Protein AF-A0A550HAM5-F1 (afdb_monomer_lite)

Structure (mmCIF, N/CA/C/O backbone):
data_AF-A0A550HAM5-F1
#
_entry.id   AF-A0A550HAM5-F1
#
loop_
_atom_site.group_PDB
_atom_site.id
_atom_site.type_symbol
_atom_site.label_atom_id
_atom_site.label_alt_id
_atom_site.label_comp_id
_atom_site.label_asym_id
_atom_site.label_entity_id
_atom_site.label_seq_id
_atom_site.pdbx_PDB_ins_code
_atom_site.Cartn_x
_atom_site.Cartn_y
_atom_site.Cartn_z
_atom_site.occupancy
_atom_site.B_iso_or_equiv
_atom_site.auth_seq_id
_atom_site.auth_comp_id
_atom_site.auth_asym_id
_atom_site.auth_atom_id
_atom_site.pdbx_PDB_model_num
ATOM 1 N N . ASP A 1 1 ? 0.095 -6.102 -20.466 1.00 39.12 1 ASP A N 1
ATOM 2 C CA . ASP A 1 1 ? 0.837 -4.865 -20.123 1.00 39.12 1 ASP A CA 1
ATOM 3 C C . ASP A 1 1 ? 0.202 -3.993 -19.036 1.00 39.12 1 ASP A C 1
ATOM 5 O O . ASP A 1 1 ? 0.813 -3.013 -18.626 1.00 39.12 1 ASP A O 1
ATOM 9 N N . GLY A 1 2 ? -0.967 -4.353 -18.487 1.00 44.50 2 GLY A N 1
ATOM 10 C CA . GLY A 1 2 ? -1.570 -3.645 -17.351 1.00 44.50 2 GLY A CA 1
ATOM 11 C C . GLY A 1 2 ? -0.933 -4.032 -16.016 1.00 44.50 2 GLY A C 1
ATOM 12 O O . GLY A 1 2 ? -1.444 -4.898 -15.316 1.00 44.50 2 GLY A O 1
ATOM 13 N N . GLY A 1 3 ? 0.204 -3.428 -15.676 1.00 56.19 3 GLY A N 1
ATOM 14 C CA . GLY A 1 3 ? 0.711 -3.437 -14.301 1.00 56.19 3 GLY A CA 1
ATOM 15 C C . GLY A 1 3 ? 0.000 -2.377 -13.459 1.00 56.19 3 GLY A C 1
ATOM 16 O O . GLY A 1 3 ? -0.389 -1.339 -13.988 1.00 56.19 3 GLY A O 1
ATOM 17 N N . CYS A 1 4 ? -0.141 -2.606 -12.151 1.00 55.84 4 CYS A N 1
ATOM 18 C CA . CYS A 1 4 ? -0.616 -1.568 -11.237 1.00 55.84 4 CYS A CA 1
ATOM 19 C C . CYS A 1 4 ? 0.312 -0.334 -11.329 1.00 55.84 4 CYS A C 1
ATOM 21 O O . CYS A 1 4 ? 1.520 -0.494 -11.116 1.00 55.84 4 CYS A O 1
ATOM 23 N N . PRO A 1 5 ? -0.197 0.875 -11.646 1.00 61.03 5 PRO A N 1
ATOM 24 C CA . PRO A 1 5 ? 0.630 2.072 -11.793 1.00 61.03 5 PRO A CA 1
ATOM 25 C C . PRO A 1 5 ? 1.469 2.375 -10.552 1.00 61.03 5 PRO A C 1
ATOM 27 O O . PRO A 1 5 ? 2.605 2.812 -10.696 1.00 61.03 5 PRO A O 1
ATOM 30 N N . SER A 1 6 ? 0.972 2.070 -9.348 1.00 59.72 6 SER A N 1
ATOM 31 C CA . SER A 1 6 ? 1.738 2.253 -8.110 1.00 59.72 6 SER A CA 1
ATOM 32 C C . SER A 1 6 ? 2.991 1.373 -8.068 1.00 59.72 6 SER A C 1
ATOM 34 O O . SER A 1 6 ? 4.067 1.864 -7.750 1.00 59.72 6 SER A O 1
ATOM 36 N N . ALA A 1 7 ? 2.899 0.108 -8.486 1.00 58.72 7 ALA A N 1
ATOM 37 C CA . ALA A 1 7 ? 4.030 -0.823 -8.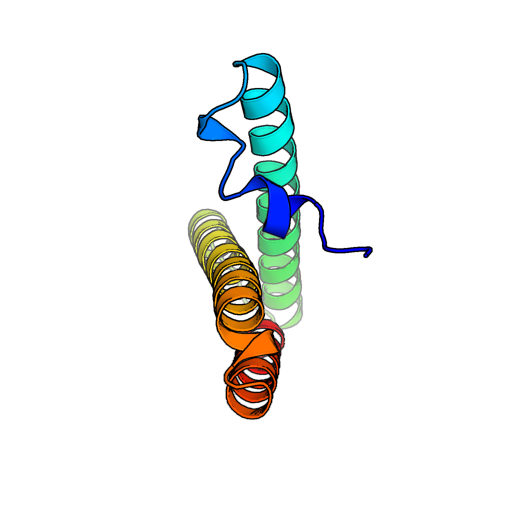502 1.00 58.72 7 ALA A CA 1
ATOM 38 C C . ALA A 1 7 ? 5.055 -0.537 -9.616 1.00 58.72 7 ALA A C 1
ATOM 40 O O . ALA A 1 7 ? 6.192 -0.994 -9.535 1.00 58.72 7 ALA A O 1
ATOM 41 N N . SER A 1 8 ? 4.668 0.177 -10.676 1.00 64.31 8 SER A N 1
ATOM 42 C CA . SER A 1 8 ? 5.589 0.577 -11.752 1.00 64.31 8 SER A CA 1
ATOM 43 C C . SER A 1 8 ? 6.189 1.967 -11.526 1.00 64.31 8 SER A C 1
ATOM 45 O O . SER A 1 8 ? 7.333 2.195 -11.895 1.00 64.31 8 SER A O 1
ATOM 47 N N . LEU A 1 9 ? 5.445 2.889 -10.908 1.00 66.94 9 LEU A N 1
ATOM 48 C CA . LEU A 1 9 ? 5.918 4.245 -10.622 1.00 66.94 9 LEU A CA 1
ATOM 49 C C . LEU A 1 9 ? 6.742 4.330 -9.339 1.00 66.94 9 LEU A C 1
ATOM 51 O O . LEU A 1 9 ? 7.524 5.264 -9.219 1.00 66.94 9 LEU A O 1
ATOM 55 N N . VAL A 1 10 ? 6.629 3.379 -8.406 1.00 72.06 10 VAL A N 1
ATOM 56 C CA . VAL A 1 10 ? 7.394 3.410 -7.145 1.00 72.06 10 VAL A CA 1
ATOM 57 C C . VAL A 1 10 ? 8.905 3.576 -7.356 1.00 72.06 10 VAL A C 1
ATOM 59 O O . VAL A 1 10 ? 9.559 4.258 -6.572 1.00 72.06 10 VAL A O 1
ATOM 62 N N . THR A 1 11 ? 9.466 3.014 -8.432 1.00 72.38 11 THR A N 1
ATOM 63 C CA . THR A 1 11 ? 10.902 3.105 -8.738 1.00 72.38 11 THR A CA 1
ATOM 64 C C . THR A 1 11 ? 11.315 4.402 -9.425 1.00 72.38 11 THR A C 1
ATOM 66 O O . THR A 1 11 ? 12.478 4.791 -9.320 1.00 72.38 11 THR A O 1
ATOM 69 N N . ASP A 1 12 ? 10.392 5.071 -10.119 1.00 77.62 12 ASP A N 1
ATOM 70 C CA . ASP A 1 12 ? 10.705 6.216 -10.981 1.00 77.62 12 ASP A CA 1
ATOM 71 C C . ASP A 1 12 ? 10.091 7.537 -10.507 1.00 77.62 12 ASP A C 1
ATOM 73 O O . ASP A 1 12 ? 10.600 8.595 -10.869 1.00 77.62 12 ASP A O 1
ATOM 77 N N . ALA A 1 13 ? 9.072 7.520 -9.642 1.00 76.50 13 ALA A N 1
ATOM 78 C CA . ALA A 1 13 ? 8.373 8.713 -9.157 1.00 76.50 13 ALA A CA 1
ATOM 79 C C . ALA A 1 13 ? 9.342 9.775 -8.609 1.00 76.50 13 ALA A C 1
ATOM 81 O O . ALA A 1 13 ? 9.231 10.945 -8.969 1.00 76.50 13 ALA A O 1
ATOM 82 N N . GLY A 1 14 ? 10.351 9.367 -7.829 1.00 76.81 14 GLY A N 1
ATOM 83 C CA . GLY A 1 14 ? 11.366 10.272 -7.271 1.00 76.81 14 GLY A CA 1
ATOM 84 C C . GLY A 1 14 ? 12.319 10.902 -8.299 1.00 76.81 14 GLY A C 1
ATOM 85 O O . GLY A 1 14 ? 13.031 11.845 -7.970 1.00 76.81 14 GLY A O 1
ATOM 86 N N . ARG A 1 15 ? 12.343 10.404 -9.542 1.00 82.38 15 ARG A N 1
ATOM 87 C CA . ARG A 1 15 ? 13.129 10.961 -10.659 1.00 82.38 15 ARG A CA 1
ATOM 88 C C . ARG A 1 15 ? 12.321 11.932 -11.523 1.00 82.38 15 ARG A C 1
ATOM 90 O O . ARG A 1 15 ? 12.883 12.559 -12.419 1.00 82.38 15 ARG A O 1
ATOM 97 N N . HIS A 1 16 ? 11.017 12.043 -11.277 1.00 85.00 16 HIS A N 1
ATOM 98 C CA . HIS A 1 16 ? 10.122 12.946 -11.991 1.00 85.00 16 HIS A CA 1
ATOM 99 C C . HIS A 1 16 ? 9.953 14.284 -11.256 1.00 85.00 16 HIS A C 1
ATOM 101 O O . HIS A 1 16 ? 10.477 14.491 -10.160 1.00 85.00 16 HIS A O 1
ATOM 107 N N . SER A 1 17 ? 9.233 15.216 -11.889 1.00 86.94 17 SER A N 1
ATOM 108 C CA . SER A 1 17 ? 8.960 16.546 -11.339 1.00 86.94 17 SER A CA 1
ATOM 109 C C . SER A 1 17 ? 8.199 16.485 -10.011 1.00 86.94 17 SER A C 1
ATOM 111 O O . SER A 1 17 ? 7.494 15.517 -9.725 1.00 86.94 17 SER A O 1
ATOM 113 N N . GLU A 1 18 ? 8.275 17.564 -9.229 1.00 89.19 18 GLU A N 1
ATOM 114 C CA . GLU A 1 18 ? 7.532 17.699 -7.968 1.00 89.19 18 GLU A CA 1
ATOM 115 C C . GLU A 1 18 ? 6.028 17.453 -8.145 1.00 89.19 18 GLU A C 1
ATO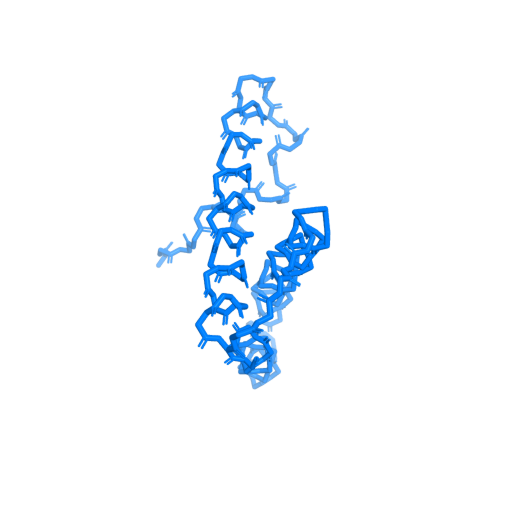M 117 O O . GLU A 1 18 ? 5.406 16.806 -7.312 1.00 89.19 18 GLU A O 1
ATOM 122 N N . ALA A 1 19 ? 5.441 17.892 -9.264 1.00 88.50 19 ALA A N 1
ATOM 123 C CA . ALA A 1 19 ? 4.032 17.644 -9.564 1.00 88.50 19 ALA A CA 1
ATOM 124 C C . ALA A 1 19 ? 3.700 16.141 -9.644 1.00 88.50 19 ALA A C 1
ATOM 126 O O . ALA A 1 19 ? 2.672 15.707 -9.125 1.00 88.50 19 ALA A O 1
ATOM 127 N N . VAL A 1 20 ? 4.580 15.337 -10.251 1.00 87.00 20 VAL A N 1
ATOM 128 C CA . VAL A 1 20 ? 4.413 13.877 -10.326 1.00 87.00 20 VAL A CA 1
ATOM 129 C C . VAL A 1 20 ? 4.617 13.238 -8.954 1.00 87.00 20 VAL A C 1
ATOM 131 O O . VAL A 1 20 ? 3.842 12.364 -8.571 1.00 87.00 20 VAL A O 1
ATOM 134 N N . GLN A 1 21 ? 5.614 13.693 -8.191 1.00 85.38 21 GLN A N 1
ATOM 135 C CA . GLN A 1 21 ? 5.851 13.202 -6.831 1.00 85.38 21 GLN A CA 1
ATOM 136 C C . GLN A 1 21 ? 4.669 13.496 -5.904 1.00 85.38 21 GLN A C 1
ATOM 138 O O . GLN A 1 21 ? 4.272 12.621 -5.139 1.00 85.38 21 GLN A O 1
ATOM 143 N N . ASN A 1 22 ? 4.058 14.676 -6.020 1.00 88.88 22 ASN A N 1
ATOM 144 C CA . ASN A 1 22 ? 2.877 15.054 -5.249 1.00 88.88 22 ASN A CA 1
ATOM 145 C C . ASN A 1 22 ? 1.672 14.171 -5.585 1.00 88.88 22 ASN A C 1
ATOM 147 O O . ASN A 1 22 ? 1.053 13.623 -4.676 1.00 88.88 22 ASN A O 1
ATOM 151 N N . ALA A 1 23 ? 1.378 13.966 -6.873 1.00 90.12 23 ALA A N 1
ATOM 152 C CA . ALA A 1 23 ? 0.291 13.080 -7.293 1.00 90.12 23 ALA A CA 1
ATOM 153 C C . ALA A 1 23 ? 0.523 11.626 -6.838 1.00 90.12 23 ALA A C 1
ATOM 155 O O . ALA A 1 23 ? -0.400 10.937 -6.405 1.00 90.12 23 ALA A O 1
ATOM 156 N N . TYR A 1 24 ? 1.773 11.155 -6.892 1.00 87.94 24 TYR A N 1
ATOM 157 C CA . TYR A 1 24 ? 2.130 9.831 -6.389 1.00 87.94 24 TYR A CA 1
ATOM 158 C C . TYR A 1 24 ? 1.962 9.733 -4.866 1.00 87.94 24 TYR A C 1
ATOM 160 O O . TYR A 1 24 ? 1.384 8.764 -4.371 1.00 87.94 24 TYR A O 1
ATOM 168 N N . ALA A 1 25 ? 2.420 10.743 -4.122 1.00 91.94 25 ALA A N 1
ATOM 169 C CA . ALA A 1 25 ? 2.270 10.809 -2.674 1.00 91.94 25 ALA A CA 1
ATOM 170 C C . ALA A 1 25 ? 0.792 10.817 -2.259 1.00 91.94 25 ALA A C 1
ATOM 172 O O . ALA A 1 25 ? 0.430 10.107 -1.323 1.00 91.94 25 ALA A O 1
ATOM 173 N N . GLU A 1 26 ? -0.066 11.544 -2.975 1.00 93.50 26 GLU A N 1
ATOM 174 C CA . GLU A 1 26 ? -1.516 11.534 -2.762 1.00 93.50 26 GLU A CA 1
ATOM 175 C C . GLU A 1 26 ? -2.098 10.124 -2.934 1.00 93.50 26 GLU A C 1
ATOM 177 O O . GLU A 1 26 ? -2.797 9.630 -2.049 1.00 93.50 26 GLU A O 1
ATOM 182 N N . GLY A 1 27 ? -1.733 9.426 -4.014 1.00 92.19 27 GLY A N 1
ATOM 183 C CA . GLY A 1 27 ? -2.149 8.039 -4.231 1.00 92.19 27 GLY A CA 1
ATOM 184 C C . GLY A 1 27 ? -1.696 7.100 -3.107 1.00 92.19 27 GLY A C 1
ATOM 185 O O . GLY A 1 27 ? -2.486 6.296 -2.611 1.00 92.19 27 GLY A O 1
ATOM 186 N N . VAL A 1 28 ? -0.444 7.231 -2.653 1.00 94.56 28 VAL A N 1
ATOM 187 C CA . VAL A 1 28 ? 0.089 6.469 -1.513 1.00 94.56 28 VAL A CA 1
ATOM 188 C C . VAL A 1 28 ? -0.697 6.769 -0.232 1.00 94.56 28 VAL A C 1
ATOM 190 O O . VAL A 1 28 ? -1.086 5.838 0.468 1.00 94.56 28 VAL A O 1
ATOM 193 N N . GLN A 1 29 ? -0.992 8.036 0.070 1.00 96.56 29 GLN A N 1
ATOM 194 C CA . GLN A 1 29 ? -1.815 8.398 1.231 1.00 96.56 29 GLN A CA 1
ATOM 195 C C . GLN A 1 29 ? -3.240 7.841 1.135 1.00 96.56 29 GLN A C 1
ATOM 197 O O . GLN A 1 29 ? -3.790 7.425 2.156 1.00 96.56 29 GLN A O 1
ATOM 202 N N . GLY A 1 30 ? -3.809 7.771 -0.071 1.00 96.38 30 GLY A N 1
ATOM 203 C CA . GLY A 1 30 ? -5.104 7.141 -0.326 1.00 96.38 30 GLY A CA 1
ATOM 204 C C . GLY A 1 30 ? -5.124 5.664 0.074 1.00 96.38 30 GLY A C 1
ATOM 205 O O . GLY A 1 30 ? -5.980 5.257 0.859 1.00 96.38 30 GLY A O 1
ATOM 206 N N . TYR A 1 31 ? -4.139 4.876 -0.379 1.00 95.25 31 TYR A N 1
ATOM 207 C CA . TYR A 1 31 ? -4.008 3.467 0.024 1.00 95.25 31 TYR A CA 1
ATOM 208 C C . TYR A 1 31 ? -3.855 3.313 1.536 1.00 95.25 31 TYR A C 1
ATOM 210 O O . TYR A 1 31 ? -4.520 2.484 2.151 1.00 95.25 31 TYR A O 1
ATOM 218 N N . LEU A 1 32 ? -2.994 4.129 2.143 1.00 97.38 32 LEU A N 1
ATOM 219 C CA . LEU A 1 32 ? -2.690 4.020 3.565 1.00 97.38 32 LEU A CA 1
ATOM 220 C C . LEU A 1 32 ? -3.889 4.387 4.443 1.00 97.38 32 LEU A C 1
ATOM 222 O O . LEU A 1 32 ? -4.122 3.734 5.455 1.00 97.38 32 LEU A O 1
ATOM 226 N N . THR A 1 33 ? -4.657 5.400 4.039 1.00 98.06 33 THR A N 1
ATOM 227 C CA . THR A 1 33 ? -5.916 5.769 4.698 1.00 98.06 33 THR A CA 1
ATOM 228 C C . THR A 1 33 ? -6.941 4.645 4.578 1.00 98.06 33 THR A C 1
ATOM 230 O O . THR A 1 33 ? -7.541 4.268 5.579 1.00 98.06 33 THR A O 1
ATOM 233 N N . GLY A 1 34 ? -7.102 4.076 3.378 1.00 97.38 34 GLY A N 1
ATOM 234 C CA . GLY A 1 34 ? -8.027 2.968 3.141 1.00 97.38 34 GLY A CA 1
ATOM 235 C C . GLY A 1 34 ? -7.697 1.742 3.991 1.00 97.38 34 GLY A C 1
ATOM 236 O O . GLY A 1 34 ? -8.547 1.267 4.733 1.00 97.38 34 GLY A O 1
ATOM 237 N N . PHE A 1 35 ? -6.449 1.269 3.957 1.00 97.12 35 PHE A N 1
ATOM 238 C CA . PHE A 1 35 ? -6.028 0.106 4.746 1.00 97.12 35 PHE A CA 1
ATOM 239 C C . PHE A 1 35 ? -6.149 0.337 6.254 1.00 97.12 35 PHE A C 1
ATOM 241 O O . PHE A 1 35 ? -6.615 -0.545 6.967 1.00 97.12 35 PHE A O 1
ATOM 248 N N . ALA A 1 36 ? -5.771 1.520 6.752 1.00 98.00 36 ALA A N 1
ATOM 249 C CA . ALA A 1 36 ? -5.908 1.829 8.173 1.00 98.00 36 ALA A CA 1
ATOM 250 C C . ALA A 1 36 ? -7.379 1.798 8.620 1.00 98.00 36 ALA A C 1
ATOM 252 O O . ALA A 1 36 ? -7.679 1.209 9.656 1.00 98.00 36 ALA A O 1
ATOM 253 N N . ALA A 1 37 ? -8.291 2.364 7.822 1.00 97.94 37 ALA A N 1
ATOM 254 C CA . ALA A 1 37 ? -9.724 2.339 8.111 1.00 97.94 37 ALA A CA 1
ATOM 255 C C . ALA A 1 37 ? -10.288 0.909 8.126 1.00 97.94 37 ALA A C 1
ATOM 257 O O . ALA A 1 37 ? -11.070 0.570 9.010 1.00 97.94 37 ALA A O 1
ATOM 258 N N . GLU A 1 38 ? -9.861 0.054 7.194 1.00 97.19 38 GLU A N 1
ATOM 259 C CA . GLU A 1 38 ? -10.267 -1.356 7.165 1.00 97.19 38 GLU A CA 1
ATOM 260 C C . GLU A 1 38 ? -9.779 -2.119 8.405 1.00 97.19 38 GLU A C 1
ATOM 262 O O . GLU A 1 38 ? -10.574 -2.817 9.031 1.00 97.19 38 GLU A O 1
ATOM 267 N N . PHE A 1 39 ? -8.524 -1.925 8.831 1.00 97.06 39 PHE A N 1
ATOM 268 C CA . PHE A 1 39 ? -8.009 -2.549 10.057 1.00 97.06 39 PHE A CA 1
ATOM 269 C C . PHE A 1 39 ? -8.750 -2.093 11.316 1.00 97.06 39 PHE A C 1
ATOM 271 O O . PHE A 1 39 ? -8.948 -2.885 12.237 1.00 97.06 39 PHE A O 1
ATOM 278 N N . GLN A 1 40 ? -9.151 -0.822 11.379 1.00 97.44 40 GLN A N 1
ATOM 279 C CA . GLN A 1 40 ? -9.957 -0.316 12.490 1.00 97.44 40 GLN A CA 1
ATOM 280 C C . GLN A 1 40 ? -11.381 -0.875 12.458 1.00 97.44 40 GLN A C 1
ATOM 282 O O . GLN A 1 40 ? -11.885 -1.293 13.495 1.00 97.44 40 GLN A O 1
ATOM 287 N N . ARG A 1 41 ? -12.008 -0.969 11.280 1.00 96.94 41 ARG A N 1
ATOM 288 C CA . ARG A 1 41 ? -13.337 -1.579 11.148 1.00 96.94 41 ARG A CA 1
ATOM 289 C C . ARG A 1 41 ? -13.324 -3.045 11.582 1.00 96.94 41 ARG A C 1
ATOM 291 O O . ARG A 1 41 ? -14.160 -3.460 12.375 1.00 96.94 41 ARG A O 1
ATOM 298 N N . GLU A 1 42 ? -12.353 -3.819 11.103 1.00 96.38 42 GLU A N 1
ATOM 299 C CA . GLU A 1 42 ? -12.186 -5.225 11.486 1.00 96.38 42 GLU A CA 1
ATOM 300 C C . GLU A 1 42 ? -11.968 -5.376 12.999 1.00 96.38 42 GLU A C 1
ATOM 302 O O . GLU A 1 42 ? -12.468 -6.314 13.626 1.00 96.38 42 GLU A O 1
ATOM 307 N N . ALA A 1 43 ? -11.242 -4.429 13.596 1.00 96.75 43 ALA A N 1
ATOM 308 C CA . ALA A 1 43 ? -11.021 -4.392 15.027 1.00 96.75 43 ALA A CA 1
ATOM 309 C C . ALA A 1 43 ? -12.312 -4.213 15.826 1.00 96.75 43 ALA A C 1
ATOM 311 O O . ALA A 1 43 ? -12.612 -4.994 16.736 1.00 96.75 43 ALA A O 1
ATOM 312 N N . GLU A 1 44 ? -13.102 -3.221 15.430 1.00 96.94 44 GLU A N 1
ATOM 313 C CA . GLU A 1 44 ? -14.402 -2.929 16.023 1.00 96.94 44 GLU A CA 1
ATOM 314 C C . GLU A 1 44 ? -15.366 -4.116 15.876 1.00 96.94 44 GLU A C 1
ATOM 316 O O . GLU A 1 44 ? -16.020 -4.500 16.847 1.00 96.94 44 GLU A O 1
ATOM 321 N N . GLU A 1 45 ? -15.406 -4.759 14.702 1.00 96.94 45 GLU A N 1
ATOM 322 C CA . GLU A 1 45 ? -16.212 -5.964 14.441 1.00 96.94 45 GLU A CA 1
ATOM 323 C C . GLU A 1 45 ? -15.848 -7.127 15.382 1.00 96.9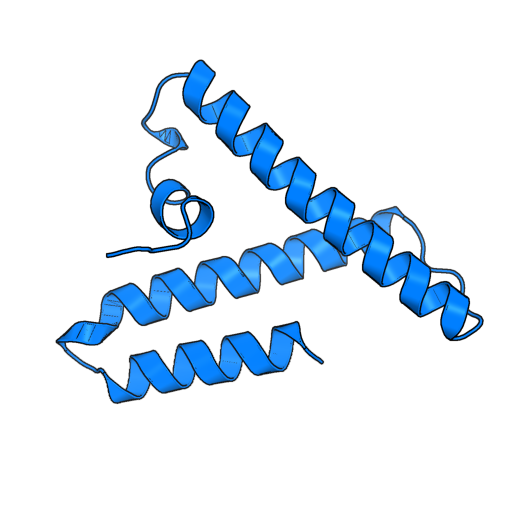4 45 GLU A C 1
ATOM 325 O O . GLU A 1 45 ? -16.717 -7.893 15.806 1.00 96.94 45 GLU A O 1
ATOM 330 N N . LYS A 1 46 ? -14.570 -7.237 15.759 1.00 96.56 46 LYS A N 1
ATOM 331 C CA . LYS A 1 46 ? -14.052 -8.224 16.721 1.00 96.56 46 LYS A CA 1
ATOM 332 C C . LYS A 1 46 ? -14.175 -7.772 18.184 1.00 96.56 46 LYS A C 1
ATOM 334 O O . LYS A 1 46 ? -13.738 -8.494 19.082 1.00 96.56 46 LYS A O 1
ATOM 339 N N . GLY A 1 47 ? -14.778 -6.611 18.444 1.00 96.88 47 GLY A N 1
ATOM 340 C CA . GLY A 1 47 ? -14.999 -6.075 19.786 1.00 96.88 47 GLY A CA 1
ATOM 341 C C . GLY A 1 47 ? -13.742 -5.511 20.451 1.00 96.88 47 GLY A C 1
ATOM 342 O O . GLY A 1 47 ? -13.675 -5.478 21.680 1.00 96.88 47 GLY A O 1
ATOM 343 N N . HIS A 1 48 ? -12.746 -5.093 19.668 1.00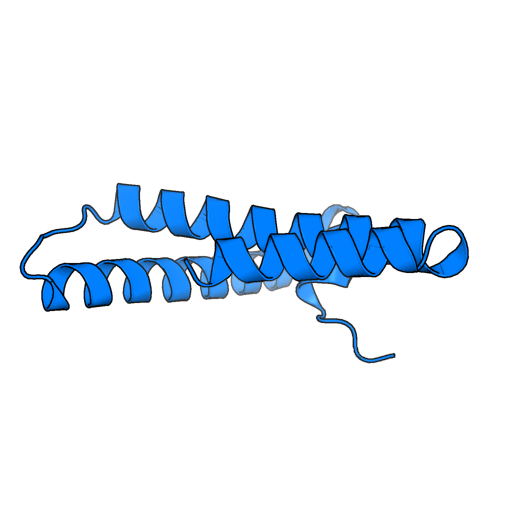 94.94 48 HIS A N 1
ATOM 344 C CA . HIS A 1 48 ? -11.548 -4.429 20.171 1.00 94.94 48 HIS A CA 1
ATOM 345 C C . HIS A 1 48 ? -11.361 -3.039 19.560 1.00 94.94 48 HIS A C 1
ATOM 347 O O . HIS A 1 48 ? -11.845 -2.737 18.477 1.00 94.94 48 HIS A O 1
ATOM 353 N N . GLU A 1 49 ? -10.630 -2.181 20.263 1.00 95.06 49 GLU A N 1
ATOM 354 C CA . GLU A 1 49 ? -10.221 -0.877 19.747 1.00 95.06 49 GLU A CA 1
ATOM 355 C C . GLU A 1 49 ? -8.811 -0.995 19.160 1.00 95.06 49 GLU A C 1
ATOM 357 O O . GLU A 1 49 ? -7.923 -1.599 19.770 1.00 95.06 49 GLU A O 1
ATOM 362 N N . LEU A 1 50 ? -8.603 -0.449 17.961 1.00 97.12 50 LEU A N 1
ATOM 363 C CA . LEU A 1 50 ? -7.285 -0.352 17.342 1.00 97.12 50 LEU A CA 1
ATOM 364 C C . LEU A 1 50 ? -6.870 1.114 17.274 1.00 97.12 50 LEU A C 1
ATOM 366 O O . LEU A 1 50 ? -7.503 1.919 16.585 1.00 97.12 50 LEU A O 1
ATOM 370 N N . ASP A 1 51 ? -5.778 1.432 17.970 1.00 97.94 51 ASP A N 1
ATOM 371 C CA . ASP A 1 51 ? -5.180 2.763 17.952 1.00 97.94 51 ASP A CA 1
ATOM 372 C C . ASP A 1 51 ? -4.926 3.226 16.500 1.00 97.94 51 ASP A C 1
ATOM 374 O O . ASP A 1 51 ? -4.323 2.480 15.717 1.00 97.94 51 ASP A O 1
ATOM 378 N N . PRO A 1 52 ? -5.356 4.443 16.112 1.00 97.38 52 PRO A N 1
ATOM 379 C CA . PRO A 1 52 ? -5.162 4.946 14.756 1.00 97.38 52 PRO A CA 1
ATOM 380 C C . PRO A 1 52 ? -3.702 4.945 14.285 1.00 97.38 52 PRO A C 1
ATOM 382 O O . PRO A 1 52 ? -3.448 4.718 13.100 1.00 97.38 52 PRO A O 1
ATOM 385 N N . ALA A 1 53 ? -2.729 5.186 15.175 1.00 97.81 53 ALA A N 1
ATOM 386 C CA . ALA A 1 53 ? -1.318 5.174 14.789 1.00 97.81 53 ALA A CA 1
ATOM 387 C C . ALA A 1 53 ? -0.836 3.745 14.498 1.00 97.81 53 ALA A C 1
ATOM 389 O O . ALA A 1 53 ? -0.154 3.514 13.497 1.00 97.81 53 ALA A O 1
ATOM 390 N N . GLU A 1 54 ? -1.263 2.772 15.302 1.00 97.88 54 GLU A N 1
ATOM 391 C CA . GLU A 1 54 ? -1.024 1.353 15.036 1.00 97.88 54 GLU A CA 1
ATOM 392 C C . GLU A 1 54 ? -1.684 0.885 13.725 1.00 97.88 54 GLU A C 1
ATOM 394 O O . GLU A 1 54 ? -1.029 0.248 12.895 1.00 97.88 54 GLU A O 1
ATOM 399 N N . ALA A 1 55 ? -2.940 1.261 13.464 1.00 97.75 55 ALA A N 1
ATOM 400 C CA . ALA A 1 55 ? -3.607 0.972 12.190 1.00 97.75 55 ALA A CA 1
ATOM 401 C C . ALA A 1 55 ? -2.831 1.559 10.998 1.00 97.75 55 ALA A C 1
ATOM 403 O O . ALA A 1 55 ? -2.631 0.905 9.969 1.00 97.75 55 ALA A O 1
ATOM 404 N N . ARG A 1 56 ? -2.315 2.783 11.162 1.00 98.00 56 ARG A N 1
ATOM 405 C CA . ARG A 1 56 ? -1.489 3.460 10.160 1.00 98.00 56 ARG A CA 1
ATOM 406 C C . ARG A 1 56 ? -0.155 2.747 9.929 1.00 98.00 56 ARG A C 1
ATOM 408 O O . ARG A 1 56 ? 0.282 2.685 8.778 1.00 98.00 56 ARG A O 1
ATOM 415 N N . HIS A 1 57 ? 0.483 2.202 10.966 1.00 97.94 57 HIS A N 1
ATOM 416 C CA . HIS A 1 57 ? 1.701 1.396 10.829 1.00 97.94 57 HIS A CA 1
ATOM 417 C C . HIS A 1 57 ? 1.443 0.096 10.066 1.00 97.94 57 HIS A C 1
ATOM 419 O O . HIS A 1 57 ? 2.191 -0.225 9.138 1.00 97.94 57 HIS A O 1
ATOM 425 N N . ARG A 1 58 ? 0.355 -0.614 10.389 1.00 96.94 58 ARG A N 1
ATOM 426 C CA . ARG A 1 58 ? -0.052 -1.829 9.666 1.00 96.94 58 ARG A CA 1
ATOM 427 C C . ARG A 1 58 ? -0.324 -1.545 8.194 1.00 96.94 58 ARG A C 1
ATOM 429 O O . ARG A 1 58 ? 0.146 -2.286 7.337 1.00 96.94 58 ARG A O 1
ATOM 436 N N . ALA A 1 59 ? -0.976 -0.424 7.887 1.00 96.81 59 ALA A N 1
ATOM 437 C CA . ALA A 1 59 ? -1.206 0.011 6.512 1.00 96.81 59 ALA A CA 1
ATOM 438 C C . ALA A 1 59 ? 0.100 0.244 5.733 1.00 96.81 59 ALA A C 1
ATOM 440 O O . ALA A 1 59 ? 0.212 -0.174 4.580 1.00 96.81 59 ALA A O 1
ATOM 441 N N . VAL A 1 60 ? 1.105 0.883 6.353 1.00 96.88 60 VAL A N 1
ATOM 442 C CA . VAL A 1 60 ? 2.429 1.085 5.726 1.00 96.88 60 VAL A CA 1
ATOM 443 C C . VAL A 1 60 ? 3.107 -0.244 5.456 1.00 96.88 60 VAL A C 1
ATOM 445 O O . VAL A 1 60 ? 3.636 -0.442 4.361 1.00 96.88 60 VAL A O 1
ATOM 448 N N . ARG A 1 61 ? 3.084 -1.147 6.438 1.00 95.94 61 ARG A N 1
ATOM 449 C CA . ARG A 1 61 ? 3.661 -2.481 6.307 1.00 95.94 61 ARG A CA 1
ATOM 450 C C . ARG A 1 61 ? 3.018 -3.245 5.149 1.00 95.94 61 ARG A C 1
ATOM 452 O O . ARG A 1 61 ? 3.743 -3.647 4.245 1.00 95.94 61 ARG A O 1
ATOM 459 N N . LEU A 1 62 ? 1.687 -3.333 5.125 1.00 95.00 62 LEU A N 1
ATOM 460 C CA . LEU A 1 62 ? 0.931 -4.027 4.082 1.00 95.00 62 LEU A CA 1
ATOM 461 C C . LEU A 1 62 ? 1.247 -3.473 2.685 1.00 95.00 62 LEU A C 1
ATOM 463 O O . LEU A 1 62 ? 1.608 -4.224 1.781 1.00 95.00 62 LEU A O 1
ATOM 467 N N . LEU A 1 63 ? 1.178 -2.148 2.505 1.00 93.50 63 LEU A N 1
ATOM 468 C CA . LEU A 1 63 ? 1.477 -1.532 1.210 1.00 93.50 63 LEU A CA 1
ATOM 469 C C . LEU A 1 63 ? 2.923 -1.812 0.768 1.00 93.50 63 LEU A C 1
ATOM 471 O O . LEU A 1 63 ? 3.166 -2.092 -0.406 1.00 93.50 63 LEU A O 1
ATOM 475 N N . SER A 1 64 ? 3.875 -1.752 1.701 1.00 93.00 64 SER A N 1
ATOM 476 C CA . SER A 1 64 ? 5.292 -2.009 1.420 1.00 93.00 64 SER A CA 1
ATOM 477 C C . SER A 1 64 ? 5.536 -3.463 1.015 1.00 93.00 64 SER A C 1
ATOM 479 O O . SER A 1 64 ? 6.256 -3.710 0.048 1.00 93.00 64 SER A O 1
ATOM 481 N N . GLU A 1 65 ? 4.914 -4.418 1.710 1.00 92.69 65 GLU A N 1
ATOM 482 C CA . GLU A 1 65 ? 4.998 -5.851 1.408 1.00 92.69 65 GLU A CA 1
ATOM 483 C C . GLU A 1 65 ? 4.402 -6.159 0.027 1.00 92.69 65 GLU A C 1
ATOM 485 O O . GLU A 1 65 ? 5.066 -6.784 -0.803 1.00 92.69 65 GLU A O 1
ATOM 490 N N . MET A 1 66 ? 3.206 -5.640 -0.277 1.00 91.56 66 MET A N 1
ATOM 491 C CA . MET A 1 66 ? 2.558 -5.816 -1.583 1.00 91.56 66 MET A CA 1
ATOM 492 C C . MET A 1 66 ? 3.413 -5.264 -2.730 1.00 91.56 66 MET A C 1
ATOM 494 O O . MET A 1 66 ? 3.626 -5.937 -3.741 1.00 91.56 66 MET A O 1
ATOM 498 N N . VAL A 1 67 ? 3.911 -4.031 -2.589 1.00 91.38 67 VAL A N 1
ATOM 499 C CA . VAL A 1 67 ? 4.730 -3.387 -3.623 1.00 91.38 67 VAL A CA 1
ATOM 500 C C . VAL A 1 67 ? 6.066 -4.113 -3.786 1.00 91.38 67 VAL A C 1
ATOM 502 O O . VAL A 1 67 ? 6.468 -4.392 -4.917 1.00 91.38 67 VAL A O 1
ATOM 505 N N . GLY A 1 68 ? 6.722 -4.482 -2.684 1.00 91.06 68 GLY A N 1
ATOM 506 C CA . GLY A 1 68 ? 7.976 -5.232 -2.700 1.00 91.06 68 GLY A CA 1
ATOM 507 C C . GLY A 1 68 ? 7.838 -6.593 -3.382 1.00 91.06 68 GLY A C 1
ATOM 508 O O . GLY A 1 68 ? 8.642 -6.919 -4.257 1.00 91.06 68 GLY A O 1
ATOM 509 N N . ALA A 1 69 ? 6.783 -7.349 -3.064 1.00 93.12 69 ALA A N 1
ATOM 510 C CA . ALA A 1 69 ? 6.499 -8.634 -3.698 1.00 93.12 69 ALA A CA 1
ATOM 511 C C . ALA A 1 69 ? 6.307 -8.487 -5.217 1.00 93.12 69 ALA A C 1
ATOM 513 O O . ALA A 1 69 ? 6.921 -9.216 -5.997 1.00 93.12 69 ALA A O 1
ATOM 514 N N . LEU A 1 70 ? 5.527 -7.492 -5.659 1.00 91.62 70 LEU A N 1
ATOM 515 C CA . LEU A 1 70 ? 5.318 -7.217 -7.085 1.00 91.62 70 LEU A CA 1
ATOM 516 C C . LEU A 1 70 ? 6.620 -6.832 -7.805 1.00 91.62 70 LEU A C 1
ATOM 518 O O . LEU A 1 70 ? 6.850 -7.265 -8.938 1.00 91.62 70 LEU A O 1
ATOM 522 N N . MET A 1 71 ? 7.469 -6.023 -7.166 1.00 90.75 71 MET A N 1
ATOM 523 C CA . MET A 1 71 ? 8.759 -5.612 -7.725 1.00 90.75 71 MET A CA 1
ATOM 524 C C . MET A 1 71 ? 9.719 -6.795 -7.871 1.00 90.75 71 MET A C 1
ATOM 526 O O . MET A 1 71 ? 10.289 -6.985 -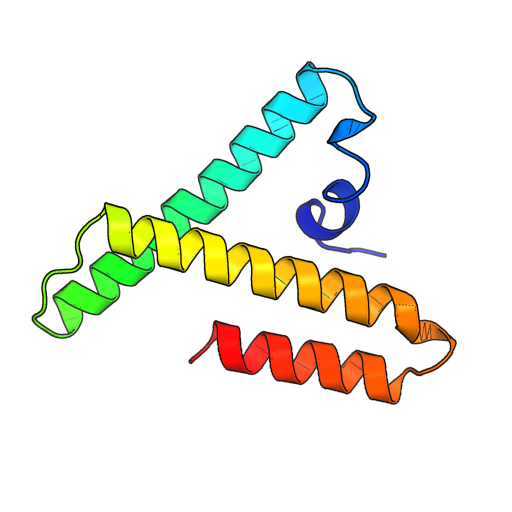8.947 1.00 90.75 71 MET A O 1
ATOM 530 N N . LEU A 1 72 ? 9.869 -7.603 -6.817 1.00 93.31 72 LEU A N 1
ATOM 531 C CA . LEU A 1 72 ? 10.751 -8.770 -6.807 1.00 93.31 72 LEU A CA 1
ATOM 532 C C . LEU A 1 72 ? 10.300 -9.818 -7.827 1.00 93.31 72 LEU A C 1
ATOM 534 O O . LEU A 1 72 ? 11.099 -10.232 -8.668 1.00 93.31 72 LEU A O 1
ATOM 538 N N . ALA A 1 73 ? 9.011 -10.168 -7.836 1.00 93.88 73 ALA A N 1
ATOM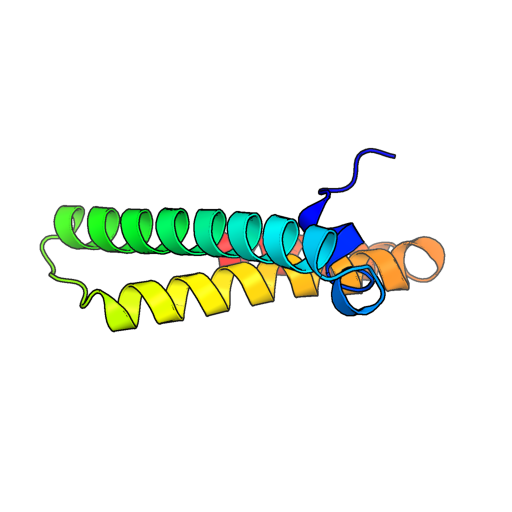 539 C CA . ALA A 1 73 ? 8.456 -11.109 -8.802 1.00 93.88 73 ALA A CA 1
ATOM 540 C C . ALA A 1 73 ? 8.717 -10.652 -10.243 1.00 93.88 73 ALA A C 1
ATOM 542 O O . ALA A 1 73 ? 9.191 -11.424 -11.080 1.00 93.88 73 ALA A O 1
ATOM 543 N N . ARG A 1 74 ? 8.483 -9.366 -10.539 1.00 92.25 74 ARG A N 1
ATOM 544 C CA . ARG A 1 74 ? 8.711 -8.799 -11.873 1.00 92.25 74 ARG A CA 1
ATOM 545 C C . ARG A 1 74 ? 10.180 -8.843 -12.295 1.00 92.25 74 ARG A C 1
ATOM 547 O O . ARG A 1 74 ? 10.431 -9.001 -13.492 1.00 92.25 74 ARG A O 1
ATOM 554 N N . ALA A 1 75 ? 11.108 -8.665 -11.356 1.00 92.88 75 ALA A N 1
ATOM 555 C CA . ALA A 1 75 ? 12.542 -8.649 -11.627 1.00 92.88 75 ALA A CA 1
ATOM 556 C C . ALA A 1 75 ? 13.053 -10.016 -12.102 1.00 92.88 75 ALA A C 1
ATOM 558 O O . ALA A 1 75 ? 13.884 -10.075 -13.006 1.00 92.88 75 ALA A O 1
ATOM 559 N N . VAL A 1 76 ? 12.518 -11.104 -11.543 1.00 95.56 76 VAL A N 1
ATOM 560 C CA . VAL A 1 76 ? 12.991 -12.467 -11.829 1.00 95.56 76 VAL A CA 1
ATOM 561 C C . VAL A 1 76 ? 12.168 -13.198 -12.895 1.00 95.56 76 VAL A C 1
ATOM 563 O O . VAL A 1 76 ? 12.652 -14.162 -13.477 1.00 95.56 76 VAL A O 1
ATOM 566 N N . ARG A 1 77 ? 10.969 -12.699 -13.239 1.00 94.88 77 ARG A N 1
ATOM 567 C CA . ARG A 1 77 ? 9.962 -13.400 -14.068 1.00 94.88 77 ARG A CA 1
ATOM 568 C C . ARG A 1 77 ? 10.448 -14.043 -15.373 1.00 94.88 77 ARG A C 1
ATOM 570 O O . ARG A 1 77 ? 9.852 -15.012 -15.819 1.00 94.88 77 ARG A O 1
ATOM 577 N N . HIS A 1 78 ? 11.452 -13.469 -16.040 1.00 93.62 78 HIS A N 1
ATOM 578 C CA . HIS A 1 78 ? 11.923 -13.981 -17.337 1.00 93.62 78 HIS A CA 1
ATOM 579 C C . HIS A 1 78 ? 12.991 -15.065 -17.199 1.00 93.62 78 HIS A C 1
ATOM 581 O O . HIS A 1 78 ? 13.162 -15.854 -18.122 1.00 93.62 78 HIS A O 1
ATOM 587 N N . VAL A 1 79 ? 13.740 -15.052 -16.095 1.00 97.69 79 VAL A N 1
ATOM 588 C CA . VAL A 1 79 ? 14.867 -15.963 -15.853 1.00 97.69 79 VAL A CA 1
ATOM 589 C C . VAL A 1 79 ? 14.490 -17.087 -14.889 1.00 97.69 79 VAL A C 1
ATOM 591 O O . VAL A 1 79 ? 14.978 -18.195 -15.049 1.00 97.69 79 VAL A O 1
ATOM 594 N N . GLU A 1 80 ? 13.592 -16.809 -13.942 1.00 98.00 80 GLU A N 1
ATOM 595 C CA . GLU A 1 80 ? 13.151 -17.698 -12.860 1.00 98.00 80 GLU A CA 1
ATOM 596 C C . GLU A 1 80 ? 11.621 -17.530 -12.666 1.00 98.00 80 GLU A C 1
ATOM 598 O O . GLU A 1 80 ? 11.172 -16.867 -11.723 1.00 98.00 80 GLU A O 1
ATOM 603 N N . PRO A 1 81 ? 10.781 -18.032 -13.592 1.00 96.75 81 PRO A N 1
ATOM 604 C CA . PRO A 1 81 ? 9.328 -17.844 -13.528 1.00 96.75 81 PRO A CA 1
ATOM 605 C C . PRO A 1 81 ? 8.688 -18.519 -12.305 1.00 96.75 81 PRO A C 1
ATOM 607 O O . PRO A 1 81 ? 7.790 -17.944 -11.701 1.00 96.75 81 PRO A O 1
ATOM 610 N N . GLU A 1 82 ? 9.190 -19.681 -11.886 1.00 97.94 82 GLU A N 1
ATOM 611 C CA . GLU A 1 82 ? 8.686 -20.408 -10.710 1.00 97.94 82 GLU A CA 1
ATOM 612 C C . GLU A 1 82 ? 8.923 -19.615 -9.413 1.00 97.94 82 GLU A C 1
ATOM 614 O O . GLU A 1 82 ? 8.016 -19.479 -8.594 1.00 97.94 82 GLU A O 1
ATOM 619 N N . LEU A 1 83 ? 10.097 -18.987 -9.272 1.00 97.69 83 LEU A N 1
ATOM 620 C CA . LEU A 1 83 ? 10.393 -18.073 -8.164 1.00 97.69 83 LEU A CA 1
ATOM 621 C C . LEU A 1 83 ? 9.499 -16.822 -8.196 1.00 97.69 83 LEU A C 1
ATOM 623 O O . LEU A 1 83 ? 9.083 -16.319 -7.154 1.00 97.69 83 LEU A O 1
ATOM 627 N N . SER A 1 84 ? 9.201 -16.299 -9.391 1.00 97.12 84 SER A N 1
ATOM 628 C CA . SER A 1 84 ? 8.270 -15.174 -9.557 1.00 97.12 84 SER A CA 1
ATOM 629 C C . SER A 1 84 ? 6.890 -15.509 -8.989 1.00 97.12 84 SER A C 1
ATOM 631 O O . SER A 1 84 ? 6.334 -14.728 -8.211 1.00 97.12 84 SER A O 1
ATOM 633 N N . ASP A 1 85 ? 6.374 -16.691 -9.330 1.00 97.00 85 ASP A N 1
ATOM 634 C CA . ASP A 1 85 ? 5.082 -17.180 -8.856 1.00 97.00 85 ASP A CA 1
ATOM 635 C C . ASP A 1 85 ? 5.093 -17.439 -7.343 1.00 97.00 85 ASP A C 1
ATOM 637 O O . ASP A 1 85 ? 4.148 -17.042 -6.655 1.00 97.00 85 ASP A O 1
ATOM 641 N N . GLU A 1 86 ? 6.175 -18.010 -6.801 1.00 97.38 86 GLU A N 1
ATOM 642 C CA . GLU A 1 86 ? 6.358 -18.212 -5.357 1.00 97.38 86 GLU A CA 1
ATOM 643 C C . GLU A 1 86 ? 6.288 -16.886 -4.581 1.00 97.38 86 GLU A C 1
ATOM 645 O O . GLU A 1 86 ? 5.557 -16.774 -3.590 1.00 97.38 86 GLU A O 1
ATOM 650 N N . ILE A 1 87 ? 6.992 -15.851 -5.054 1.00 96.19 87 ILE A N 1
ATOM 651 C CA . ILE A 1 87 ? 6.984 -14.515 -4.440 1.00 96.19 87 ILE A CA 1
ATOM 652 C C . ILE A 1 87 ? 5.574 -13.912 -4.474 1.00 96.19 87 ILE A C 1
ATOM 654 O O . ILE A 1 87 ? 5.110 -13.375 -3.465 1.00 96.19 87 ILE A O 1
ATOM 658 N N . LEU A 1 88 ? 4.869 -14.000 -5.610 1.00 94.44 88 LEU A N 1
ATOM 659 C CA . LEU A 1 88 ? 3.501 -13.481 -5.737 1.00 94.44 88 LEU A CA 1
ATOM 660 C C . LEU A 1 88 ? 2.513 -14.233 -4.847 1.00 94.44 88 LEU A C 1
ATOM 662 O O . LEU A 1 88 ? 1.605 -13.622 -4.280 1.00 94.44 88 LEU A O 1
ATOM 666 N N . GLN A 1 89 ? 2.661 -15.551 -4.738 1.00 94.19 89 GLN A N 1
ATOM 667 C CA . GLN A 1 89 ? 1.792 -16.375 -3.911 1.00 94.19 89 GLN A CA 1
ATOM 668 C C . GLN A 1 89 ? 1.997 -16.075 -2.426 1.00 94.19 89 GLN A C 1
ATOM 670 O O . GLN A 1 89 ? 1.011 -15.853 -1.723 1.00 94.19 89 GLN A O 1
ATOM 675 N N . THR A 1 90 ? 3.251 -15.984 -1.985 1.00 93.19 90 THR A N 1
ATOM 676 C CA . THR A 1 90 ? 3.616 -15.667 -0.597 1.00 93.19 90 THR A CA 1
ATOM 677 C C . THR A 1 90 ? 3.223 -14.238 -0.221 1.00 93.19 90 THR A C 1
ATOM 679 O O . THR A 1 90 ? 2.646 -13.998 0.837 1.00 93.19 90 THR A O 1
ATOM 682 N N . GLY A 1 91 ? 3.464 -13.267 -1.107 1.00 89.50 91 GLY A N 1
ATOM 683 C CA . GLY A 1 91 ? 3.052 -11.881 -0.878 1.00 89.50 91 GLY A CA 1
ATOM 684 C C . GLY A 1 91 ? 1.532 -11.724 -0.782 1.00 89.50 91 GLY A C 1
ATOM 685 O O . GLY A 1 91 ? 1.042 -10.902 -0.014 1.00 89.50 91 GLY A O 1
ATOM 686 N N . ARG A 1 92 ? 0.770 -12.535 -1.529 1.00 86.62 92 ARG A N 1
ATOM 687 C CA . ARG A 1 92 ? -0.696 -12.527 -1.470 1.00 86.62 92 ARG A CA 1
ATOM 688 C C . ARG A 1 92 ? -1.239 -13.159 -0.191 1.00 86.62 92 ARG A C 1
ATOM 690 O O . ARG A 1 92 ? -2.221 -12.636 0.319 1.00 86.62 92 ARG A O 1
ATOM 697 N N . SER A 1 93 ? -0.662 -14.259 0.301 1.00 82.31 93 SER A N 1
ATOM 698 C CA . SER A 1 93 ? -1.150 -14.888 1.538 1.00 82.31 93 SER A CA 1
ATOM 699 C C . SER A 1 93 ? -1.016 -13.934 2.720 1.00 82.31 93 SER A C 1
ATOM 701 O O . SER A 1 93 ? -2.010 -13.653 3.369 1.00 82.31 93 SER A O 1
ATOM 703 N N . HIS A 1 94 ? 0.149 -13.304 2.889 1.00 76.00 94 HIS A N 1
ATOM 704 C CA . HIS A 1 94 ? 0.369 -12.352 3.982 1.00 76.00 94 HIS A CA 1
ATOM 705 C C . HIS A 1 94 ? -0.503 -11.092 3.914 1.00 76.00 94 HIS A C 1
ATOM 707 O O . HIS A 1 94 ? -0.755 -10.475 4.940 1.00 76.00 94 HIS A O 1
ATOM 713 N N . ALA A 1 95 ? -0.953 -10.694 2.722 1.00 70.81 95 ALA A N 1
ATOM 714 C CA . ALA A 1 95 ? -1.853 -9.554 2.560 1.00 70.81 95 ALA A CA 1
ATOM 715 C C . ALA A 1 95 ? -3.320 -9.873 2.903 1.00 70.81 95 ALA A C 1
ATOM 717 O O . ALA A 1 95 ? -4.125 -8.951 3.018 1.00 70.81 95 ALA A O 1
ATOM 718 N N . LEU A 1 96 ? -3.676 -11.159 2.985 1.00 65.25 96 LEU A N 1
ATOM 719 C CA . LEU A 1 96 ? -5.032 -11.645 3.255 1.00 65.25 96 LEU A CA 1
ATOM 720 C C . LEU A 1 96 ? -5.159 -12.343 4.621 1.00 65.25 96 LEU A C 1
ATOM 722 O O . LEU A 1 96 ? -6.268 -12.749 4.970 1.00 65.25 96 LEU A O 1
ATOM 726 N N . ASP A 1 97 ? -4.045 -12.498 5.339 1.00 60.38 97 ASP A N 1
ATOM 727 C CA . ASP A 1 97 ? -3.965 -13.020 6.710 1.00 60.38 97 ASP A CA 1
ATOM 728 C C . ASP A 1 97 ? -4.235 -11.911 7.742 1.00 60.38 97 ASP A C 1
ATOM 730 O O . ASP A 1 97 ? -4.927 -12.204 8.746 1.00 60.38 97 ASP A O 1
#

Foldseek 3Di:
DDDDCLLVCVVCQVVDDPVSVVVSVVVLVVQLVVQLVVVQVVQVVVVHGDDSVNSSVVSVVLVCLLSVLQNVLVVCCVPCVVVSVVSNVVSVVVNVD

pLDDT: mean 88.61, std 13.04, range [39.12, 98.06]

Secondary structure (DSSP, 8-state):
----HHHHHTTTGGGS-HHHHHHHHHHHHHHHHHHHHHHHHHHHHTT----HHHHHHHHHHHHHHHHHHHHHHHHHTTT-HHHHHHHHHHHHHHHH-

Radius of gyration: 15.6 Å; chains: 1; bounding box: 31×38×40 Å

Sequence (97 aa):
DGGCPSASLVTDAGRHSEAVQNAYAEGVQGYLTGFAAEFQREAEEKGHELDPAEARHRAVRLLSEMVGALMLARAVRHVEPELSDEILQTGRSHALD